Protein AF-A0A157S535-F1 (afdb_monomer_lite)

Structure (mmCIF, N/CA/C/O backbone):
data_AF-A0A157S535-F1
#
_entry.id   AF-A0A157S535-F1
#
loop_
_atom_site.group_PDB
_atom_site.id
_atom_site.type_symbol
_atom_site.label_atom_id
_atom_site.label_alt_id
_atom_site.label_comp_id
_atom_site.label_asym_id
_atom_site.label_entity_id
_atom_site.label_seq_id
_atom_site.pdbx_PDB_ins_code
_atom_site.Cartn_x
_atom_site.Cartn_y
_atom_site.Cartn_z
_atom_site.occupancy
_atom_site.B_iso_or_equiv
_atom_site.auth_seq_id
_atom_site.auth_comp_id
_atom_site.auth_asym_id
_atom_site.auth_atom_id
_atom_site.pdbx_PDB_model_num
ATOM 1 N N . MET A 1 1 ? 16.552 -4.952 -1.657 1.00 66.31 1 MET A N 1
ATOM 2 C CA . MET A 1 1 ? 15.313 -4.216 -1.351 1.00 66.31 1 MET A CA 1
ATOM 3 C C . MET A 1 1 ? 14.551 -4.085 -2.651 1.00 66.31 1 MET A C 1
ATOM 5 O O . MET A 1 1 ? 15.192 -3.930 -3.690 1.00 66.31 1 MET A O 1
ATOM 9 N N . SER A 1 2 ? 13.246 -4.328 -2.599 1.00 82.00 2 SER A N 1
ATOM 10 C CA . SER A 1 2 ? 12.374 -4.368 -3.771 1.00 82.00 2 SER A CA 1
ATOM 11 C C . SER A 1 2 ? 11.345 -3.258 -3.644 1.00 82.00 2 SER A C 1
ATOM 13 O O . SER A 1 2 ? 10.895 -2.943 -2.543 1.00 82.00 2 SER A O 1
ATOM 15 N N . ARG A 1 3 ? 10.951 -2.696 -4.783 1.00 87.88 3 ARG A N 1
ATOM 16 C CA . ARG A 1 3 ? 9.951 -1.637 -4.823 1.00 87.88 3 ARG A CA 1
ATOM 17 C C . ARG A 1 3 ? 8.555 -2.212 -4.958 1.00 87.88 3 ARG A C 1
ATOM 19 O O . ARG A 1 3 ? 8.328 -3.149 -5.727 1.00 87.88 3 ARG A O 1
ATOM 26 N N . TYR A 1 4 ? 7.626 -1.617 -4.230 1.00 88.50 4 TYR A N 1
ATOM 27 C CA . TYR A 1 4 ? 6.220 -1.978 -4.234 1.00 88.50 4 TYR A CA 1
ATOM 28 C C . TYR A 1 4 ? 5.373 -0.723 -4.363 1.00 88.50 4 TYR A C 1
ATOM 30 O O . TYR A 1 4 ? 5.694 0.329 -3.816 1.00 88.50 4 TYR A O 1
ATOM 38 N N . VAL A 1 5 ? 4.274 -0.857 -5.086 1.00 89.06 5 VAL A N 1
ATOM 39 C CA . VAL A 1 5 ? 3.218 0.142 -5.155 1.00 89.06 5 VAL A CA 1
ATOM 40 C C . VAL A 1 5 ? 2.110 -0.317 -4.226 1.00 89.06 5 VAL A C 1
ATOM 42 O O . VAL A 1 5 ? 1.614 -1.437 -4.351 1.00 89.06 5 VAL A O 1
ATOM 45 N N . ILE A 1 6 ? 1.737 0.538 -3.289 1.00 89.38 6 ILE A N 1
ATOM 46 C CA . ILE A 1 6 ? 0.592 0.342 -2.416 1.00 89.38 6 ILE A CA 1
ATOM 47 C C . ILE A 1 6 ? -0.571 1.121 -3.017 1.00 89.38 6 ILE A C 1
ATOM 49 O O . ILE A 1 6 ? -0.436 2.315 -3.268 1.00 89.38 6 ILE A O 1
ATOM 53 N N . CYS A 1 7 ? -1.697 0.456 -3.243 1.00 88.31 7 CYS A N 1
ATOM 54 C CA . CYS A 1 7 ? -2.897 1.038 -3.827 1.00 88.31 7 CYS A CA 1
ATOM 55 C C . CYS A 1 7 ? -4.065 0.939 -2.851 1.00 88.31 7 CYS A C 1
ATOM 57 O O . CYS A 1 7 ? -4.288 -0.114 -2.240 1.00 88.31 7 CYS A O 1
ATOM 59 N N . TYR A 1 8 ? -4.830 2.022 -2.764 1.00 88.44 8 TYR A N 1
ATOM 60 C CA . TYR A 1 8 ? -6.127 2.029 -2.107 1.00 88.44 8 TYR A CA 1
ATOM 61 C C . TYR A 1 8 ? -7.182 1.355 -3.000 1.00 88.44 8 TYR A C 1
ATOM 63 O O . TYR A 1 8 ? -7.248 1.628 -4.196 1.00 88.44 8 TYR A O 1
ATOM 71 N N . GLN A 1 9 ? -7.984 0.459 -2.426 1.00 85.00 9 GLN A N 1
ATOM 72 C CA . GLN A 1 9 ? -9.013 -0.353 -3.097 1.00 85.00 9 GLN A CA 1
ATOM 73 C C . GLN A 1 9 ? -10.443 0.046 -2.695 1.00 85.00 9 GLN A C 1
ATOM 75 O O . GLN A 1 9 ? -11.382 -0.702 -2.952 1.00 85.00 9 GLN A O 1
ATOM 80 N N . GLY A 1 10 ? -10.631 1.176 -2.010 1.00 80.69 10 GLY A N 1
ATOM 81 C CA . GLY A 1 10 ? -11.971 1.656 -1.670 1.00 80.69 10 GLY A CA 1
ATOM 82 C C . GLY A 1 10 ? -12.673 2.343 -2.846 1.00 80.69 10 GLY A C 1
ATOM 83 O O . GLY A 1 10 ? -12.032 2.817 -3.780 1.00 80.69 10 GLY A O 1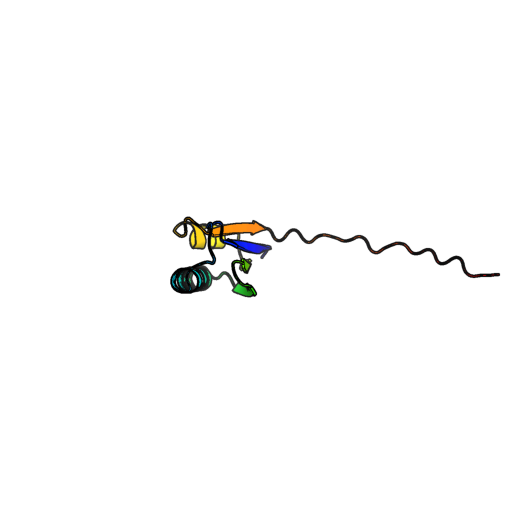
ATOM 84 N N . ASP A 1 11 ? -14.002 2.442 -2.759 1.00 76.12 11 ASP A N 1
ATOM 85 C CA . ASP A 1 11 ? -14.866 3.033 -3.799 1.00 76.12 11 ASP A CA 1
ATOM 86 C C . ASP A 1 11 ? -14.750 4.568 -3.922 1.00 76.12 11 ASP A C 1
ATOM 88 O O . ASP A 1 11 ? -15.225 5.164 -4.890 1.00 76.12 11 ASP A O 1
ATOM 92 N N . CYS A 1 12 ? -14.133 5.216 -2.933 1.00 74.69 12 CYS A N 1
ATOM 93 C CA . CYS A 1 12 ? -13.939 6.665 -2.841 1.00 74.69 12 CYS A CA 1
ATOM 94 C C . CYS A 1 12 ? -12.449 6.993 -2.683 1.00 74.69 12 CYS A C 1
ATOM 96 O O . CYS A 1 12 ? -11.634 6.103 -2.477 1.00 74.69 12 CYS A O 1
ATOM 98 N N . ASP A 1 13 ? -12.076 8.272 -2.702 1.00 75.69 13 ASP A N 1
ATOM 99 C CA . ASP A 1 13 ? -10.722 8.664 -2.300 1.00 75.69 13 ASP A CA 1
ATOM 100 C C . ASP A 1 13 ? -10.431 8.241 -0.845 1.00 75.69 13 ASP A C 1
ATOM 102 O O . ASP A 1 13 ? -11.327 8.319 0.010 1.00 75.69 13 ASP A O 1
ATOM 106 N N . PRO A 1 14 ? -9.191 7.818 -0.525 1.00 78.50 14 PRO A N 1
ATOM 107 C CA . PRO A 1 14 ? -8.837 7.438 0.832 1.00 78.50 14 PRO A CA 1
ATOM 108 C C . PRO A 1 14 ? -9.005 8.634 1.778 1.00 78.50 14 PRO A C 1
ATOM 110 O O . PRO A 1 14 ? -8.529 9.742 1.499 1.00 78.50 14 PRO A O 1
ATOM 113 N N . PRO A 1 15 ? -9.642 8.454 2.945 1.00 81.56 15 PRO A N 1
ATOM 114 C CA . PRO A 1 15 ? -9.707 9.519 3.927 1.00 81.56 15 PRO A CA 1
ATOM 115 C C . PRO A 1 15 ? -8.291 9.839 4.424 1.00 81.56 15 PRO A C 1
ATOM 117 O O . PRO A 1 15 ? -7.512 8.949 4.763 1.00 81.56 15 PRO A O 1
ATOM 120 N N . ARG A 1 16 ? -7.967 11.130 4.578 1.00 82.31 16 ARG A N 1
ATOM 121 C CA . ARG A 1 16 ? -6.639 11.605 5.044 1.00 82.31 16 ARG A CA 1
ATOM 122 C C . ARG A 1 16 ? -6.137 10.934 6.329 1.00 82.31 16 ARG A C 1
ATOM 124 O O . ARG A 1 16 ? -4.939 10.912 6.605 1.00 82.31 16 ARG A O 1
ATOM 131 N N . LYS A 1 17 ? -7.056 10.452 7.169 1.00 84.50 17 LYS A N 1
ATOM 132 C CA . LYS A 1 17 ? -6.732 9.722 8.399 1.00 84.50 17 LYS A CA 1
ATOM 133 C C . LYS A 1 17 ? -6.095 8.364 8.094 1.00 84.50 17 LYS A C 1
ATOM 135 O O . LYS A 1 17 ? -5.115 8.015 8.745 1.00 84.50 17 LYS A O 1
ATOM 140 N N . GLU A 1 18 ? -6.618 7.643 7.109 1.00 82.62 18 GLU A N 1
ATOM 141 C CA . GLU A 1 18 ? -6.074 6.356 6.677 1.00 82.62 18 GLU A CA 1
ATOM 142 C C . GLU A 1 18 ? -4.734 6.526 5.978 1.00 82.62 18 GLU A C 1
ATOM 144 O O . GLU A 1 18 ? -3.796 5.817 6.322 1.00 82.62 18 GLU A O 1
ATOM 149 N N . GLU A 1 19 ? -4.587 7.524 5.101 1.00 83.06 19 GLU A N 1
ATOM 150 C CA . GLU A 1 19 ? -3.291 7.822 4.471 1.00 83.06 19 GLU A CA 1
ATOM 151 C C . GLU A 1 19 ? -2.192 8.042 5.522 1.00 83.06 19 GLU A C 1
ATOM 153 O O . GLU A 1 19 ? -1.112 7.455 5.450 1.00 83.06 19 GLU A O 1
ATOM 158 N N . ARG A 1 20 ? -2.484 8.834 6.563 1.00 84.81 20 ARG A N 1
ATOM 159 C CA . ARG A 1 20 ? -1.553 9.050 7.682 1.00 84.81 20 ARG A CA 1
ATOM 160 C C . ARG A 1 20 ? -1.258 7.768 8.452 1.00 84.81 20 ARG A C 1
ATOM 162 O O . ARG A 1 20 ? -0.131 7.589 8.914 1.00 84.81 20 ARG A O 1
ATOM 169 N N . GLN A 1 21 ? -2.251 6.899 8.618 1.00 86.31 21 GLN A N 1
ATOM 170 C CA . GLN A 1 21 ? -2.091 5.622 9.306 1.00 86.31 21 GLN A CA 1
ATOM 171 C C . GLN A 1 21 ? -1.186 4.679 8.508 1.00 86.31 21 GLN A C 1
ATOM 173 O O . GLN A 1 21 ? -0.270 4.101 9.087 1.00 86.31 21 GLN A O 1
ATOM 178 N N . VAL A 1 22 ? -1.367 4.607 7.188 1.00 85.88 22 VAL A N 1
ATOM 179 C CA . VAL A 1 22 ? -0.521 3.830 6.272 1.00 85.88 22 VAL A CA 1
ATOM 180 C C . VAL A 1 22 ? 0.917 4.332 6.318 1.00 85.88 22 VAL A C 1
ATOM 182 O O . VAL A 1 22 ? 1.826 3.553 6.593 1.00 85.88 22 VAL A O 1
ATOM 185 N N . MET A 1 23 ? 1.138 5.641 6.159 1.00 83.69 23 MET A N 1
ATOM 186 C CA . MET A 1 23 ? 2.483 6.226 6.245 1.00 83.69 23 MET A CA 1
ATOM 187 C C . MET A 1 23 ? 3.151 5.959 7.600 1.00 83.69 23 MET A C 1
ATOM 189 O O . MET A 1 23 ? 4.342 5.655 7.663 1.00 83.69 23 MET A O 1
ATOM 193 N N . SER A 1 24 ? 2.389 6.041 8.693 1.00 86.31 24 SER A N 1
ATOM 194 C CA . SER A 1 24 ? 2.903 5.769 10.041 1.00 86.31 24 SER A CA 1
ATOM 195 C C . SER A 1 24 ? 3.292 4.300 10.22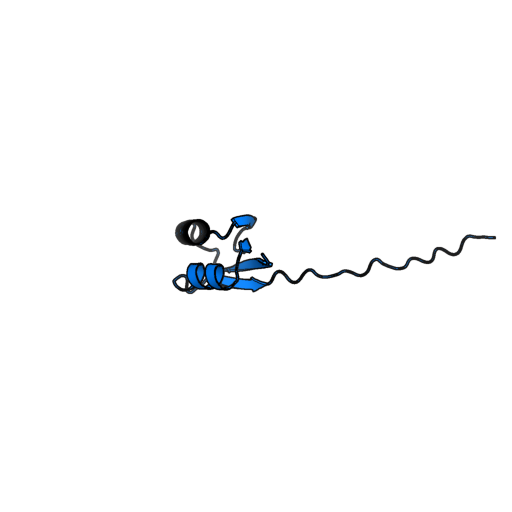0 1.00 86.31 24 SER A C 1
ATOM 197 O O . SER A 1 24 ? 4.339 4.016 10.802 1.00 86.31 24 SER A O 1
ATOM 199 N N . SER A 1 25 ? 2.488 3.368 9.700 1.00 86.50 25 SER A N 1
ATOM 200 C CA . SER A 1 25 ? 2.808 1.938 9.704 1.00 86.50 25 SER A CA 1
ATOM 201 C C . SER A 1 25 ? 4.052 1.638 8.869 1.00 86.50 25 SER A C 1
ATOM 203 O O . SER A 1 25 ? 4.949 0.951 9.348 1.00 86.50 25 SER A O 1
ATOM 205 N N . LEU A 1 26 ? 4.164 2.204 7.666 1.00 84.81 26 LEU A N 1
ATOM 206 C CA . LEU A 1 26 ? 5.317 1.994 6.782 1.00 84.81 26 LEU A CA 1
ATOM 207 C C . LEU A 1 26 ? 6.623 2.480 7.413 1.00 84.81 26 LEU A C 1
ATOM 209 O O . LEU A 1 26 ? 7.597 1.730 7.461 1.00 84.81 26 LEU A O 1
ATOM 213 N N . ASN A 1 27 ? 6.611 3.680 8.001 1.00 83.25 27 ASN A N 1
ATOM 214 C CA . ASN A 1 27 ? 7.761 4.213 8.731 1.00 83.25 27 ASN A CA 1
ATOM 215 C C . ASN A 1 27 ? 8.158 3.323 9.921 1.00 83.25 27 ASN A C 1
ATOM 217 O O . ASN A 1 27 ? 9.341 3.172 10.218 1.00 83.25 27 ASN A O 1
ATOM 221 N N . LYS A 1 28 ? 7.180 2.715 10.605 1.00 84.25 28 LYS A N 1
ATOM 222 C CA . LYS A 1 28 ? 7.425 1.809 11.736 1.00 84.25 28 LYS A CA 1
ATOM 223 C C . LYS A 1 28 ? 8.045 0.477 11.301 1.00 84.25 28 LYS A C 1
ATOM 225 O O . LYS A 1 28 ? 8.845 -0.082 12.045 1.00 84.25 28 LYS A O 1
ATOM 230 N N . HIS A 1 29 ? 7.687 -0.010 10.117 1.00 80.56 29 HIS A N 1
ATOM 231 C CA . HIS A 1 29 ? 8.189 -1.256 9.533 1.00 80.56 29 HIS A CA 1
ATOM 232 C C . HIS A 1 29 ? 9.419 -1.051 8.630 1.00 80.56 29 HIS A C 1
ATOM 234 O O . HIS A 1 29 ? 9.752 -1.923 7.840 1.00 80.56 29 HIS A O 1
ATOM 240 N N . ALA A 1 30 ? 10.109 0.091 8.742 1.00 73.75 30 ALA A N 1
ATOM 241 C CA . ALA A 1 30 ? 11.305 0.420 7.960 1.00 73.75 30 ALA A CA 1
ATOM 242 C C . ALA A 1 30 ? 11.112 0.397 6.424 1.00 73.75 30 ALA A C 1
ATOM 244 O O . ALA A 1 30 ? 12.090 0.350 5.677 1.00 73.75 30 ALA A O 1
ATOM 245 N N . ALA A 1 31 ? 9.869 0.489 5.940 1.00 79.12 31 ALA A N 1
ATOM 246 C CA . ALA A 1 31 ? 9.585 0.699 4.526 1.00 79.12 31 ALA A CA 1
ATOM 247 C C . ALA A 1 31 ? 9.757 2.188 4.200 1.00 79.12 31 ALA A C 1
ATOM 249 O O . ALA A 1 31 ? 9.143 3.054 4.826 1.00 79.12 31 ALA A O 1
ATOM 250 N N . THR A 1 32 ? 10.604 2.498 3.220 1.00 84.06 32 THR A N 1
ATOM 251 C CA . THR A 1 32 ? 10.888 3.882 2.826 1.00 84.06 32 THR A CA 1
ATOM 252 C C . THR A 1 32 ? 9.896 4.310 1.756 1.00 84.06 32 THR A C 1
ATOM 254 O O . THR A 1 32 ? 9.870 3.728 0.674 1.00 84.06 32 THR A O 1
ATOM 257 N N . VAL A 1 33 ? 9.082 5.330 2.031 1.00 84.88 33 VAL A N 1
ATOM 258 C CA . VAL A 1 33 ? 8.193 5.918 1.019 1.00 84.88 33 VAL A CA 1
ATOM 259 C C . VAL A 1 33 ? 9.045 6.717 0.033 1.00 84.88 33 VAL A C 1
ATOM 261 O O . VAL A 1 33 ? 9.666 7.707 0.411 1.00 84.88 33 VAL A O 1
ATOM 264 N N . ILE A 1 34 ? 9.094 6.268 -1.221 1.00 86.19 34 ILE A N 1
ATOM 265 C CA . ILE A 1 34 ? 9.801 6.948 -2.312 1.00 86.19 34 ILE A CA 1
ATOM 266 C C . ILE A 1 34 ? 8.936 8.082 -2.860 1.00 86.19 34 ILE A C 1
ATOM 268 O O . ILE A 1 34 ? 9.423 9.189 -3.074 1.00 86.19 34 ILE A O 1
ATOM 272 N N . GLU A 1 35 ? 7.657 7.796 -3.104 1.00 84.56 35 GLU A N 1
ATOM 273 C CA . GLU A 1 35 ? 6.740 8.719 -3.766 1.00 84.56 35 GLU A CA 1
ATOM 274 C C . GLU A 1 35 ? 5.325 8.563 -3.208 1.00 84.56 35 GLU A C 1
ATOM 276 O O . GLU A 1 35 ? 4.867 7.453 -2.930 1.00 84.56 35 GLU A O 1
ATOM 281 N N . GLN A 1 36 ? 4.635 9.690 -3.045 1.00 83.38 36 GLN A N 1
ATOM 282 C CA . GLN A 1 36 ? 3.249 9.741 -2.601 1.00 83.38 36 GLN A CA 1
ATOM 283 C C . GLN A 1 36 ? 2.377 10.323 -3.709 1.00 83.38 36 GLN A C 1
ATOM 285 O O . GLN A 1 36 ? 2.594 11.447 -4.159 1.00 83.38 36 GLN A O 1
ATOM 290 N N . MET A 1 37 ? 1.359 9.566 -4.098 1.00 81.81 37 MET A N 1
ATOM 291 C CA . MET A 1 37 ? 0.339 9.951 -5.063 1.00 81.81 37 MET A CA 1
ATOM 292 C C . MET A 1 37 ? -1.049 9.809 -4.410 1.00 81.81 37 MET A C 1
ATOM 294 O O . MET A 1 37 ? -1.222 9.023 -3.475 1.00 81.81 37 MET A O 1
ATOM 298 N N . PRO A 1 38 ? -2.071 10.552 -4.859 1.00 76.31 38 PRO A N 1
ATOM 299 C CA . PRO A 1 38 ? -3.435 10.337 -4.381 1.00 76.31 38 PRO A CA 1
ATOM 300 C C . PRO A 1 38 ? -3.861 8.879 -4.613 1.00 76.31 38 PRO A C 1
ATOM 302 O O . PRO A 1 38 ? -3.746 8.369 -5.729 1.00 76.31 38 PRO A O 1
ATOM 305 N N . GLY A 1 39 ? -4.279 8.181 -3.554 1.00 80.38 39 GLY A N 1
ATOM 306 C CA . GLY A 1 39 ? -4.689 6.771 -3.631 1.00 80.38 39 GLY A CA 1
ATOM 307 C C . GLY A 1 39 ? -3.564 5.753 -3.864 1.00 80.38 39 GLY A C 1
ATOM 308 O O . GLY A 1 39 ? -3.848 4.555 -3.922 1.00 80.38 39 GLY A O 1
ATOM 309 N N . SER A 1 40 ? -2.299 6.180 -3.987 1.00 85.62 40 SER A N 1
ATOM 310 C CA . SER A 1 40 ? -1.176 5.263 -4.216 1.00 85.62 40 SER A CA 1
ATOM 311 C C . SER A 1 40 ? 0.153 5.724 -3.607 1.00 85.62 40 SER A C 1
ATOM 313 O O . SER A 1 40 ? 0.485 6.903 -3.573 1.00 85.62 40 SER A O 1
ATOM 315 N N . LEU A 1 41 ? 0.947 4.779 -3.110 1.00 87.94 41 LEU A N 1
ATOM 316 C CA . LEU A 1 41 ? 2.238 5.045 -2.473 1.00 87.94 41 LEU A CA 1
ATOM 317 C C . LEU A 1 41 ? 3.301 4.139 -3.083 1.00 87.94 41 LEU A C 1
ATOM 319 O O . LEU A 1 41 ? 3.129 2.924 -3.119 1.00 87.94 41 LEU A O 1
ATOM 323 N N . LEU A 1 42 ? 4.417 4.710 -3.521 1.00 88.44 42 LEU A N 1
ATOM 324 C CA . LEU A 1 42 ? 5.586 3.938 -3.921 1.00 88.44 42 LEU A CA 1
ATOM 325 C C . LEU A 1 42 ? 6.496 3.762 -2.709 1.00 88.44 42 LEU A C 1
ATOM 327 O O . LEU A 1 42 ? 6.934 4.745 -2.108 1.00 88.44 42 LEU A O 1
ATOM 331 N N . VAL A 1 43 ? 6.803 2.517 -2.363 1.00 89.50 43 VAL A N 1
ATOM 332 C CA . VAL A 1 43 ? 7.650 2.170 -1.220 1.00 89.50 43 VAL A CA 1
ATOM 333 C C . VAL A 1 43 ? 8.803 1.270 -1.639 1.00 89.50 43 VAL A C 1
ATOM 335 O O . VAL A 1 43 ? 8.659 0.415 -2.512 1.00 89.50 43 VAL A O 1
ATOM 338 N N . ASP A 1 44 ? 9.947 1.445 -0.990 1.00 88.44 44 ASP A N 1
ATOM 339 C CA . ASP A 1 44 ? 11.084 0.531 -1.059 1.00 88.44 44 ASP A CA 1
ATOM 340 C C . ASP A 1 44 ? 11.219 -0.204 0.270 1.00 88.44 44 ASP A C 1
ATOM 342 O O . ASP A 1 44 ? 11.221 0.413 1.340 1.00 88.44 44 ASP A O 1
ATOM 346 N N . GLY A 1 45 ? 11.314 -1.528 0.215 1.00 87.38 45 GLY A N 1
ATOM 347 C CA . GLY A 1 45 ? 11.369 -2.333 1.424 1.00 87.38 45 GLY A CA 1
ATOM 348 C C . GLY A 1 45 ? 11.461 -3.829 1.171 1.00 87.38 45 GLY A C 1
ATOM 349 O O . GLY A 1 45 ? 11.721 -4.307 0.060 1.00 87.38 45 GLY A O 1
ATOM 350 N N . ILE A 1 46 ? 11.286 -4.581 2.252 1.00 88.88 46 ILE A N 1
ATOM 351 C CA . ILE A 1 46 ? 11.151 -6.035 2.231 1.00 88.88 46 ILE A CA 1
ATOM 352 C C . ILE A 1 46 ? 9.656 -6.352 2.158 1.00 88.88 46 ILE A C 1
ATOM 354 O O . ILE A 1 46 ? 8.843 -5.712 2.819 1.00 88.88 46 ILE A O 1
ATOM 358 N N . GLU A 1 47 ? 9.289 -7.357 1.363 1.00 87.12 47 GLU A N 1
ATOM 359 C CA . GLU A 1 47 ? 7.887 -7.751 1.177 1.00 87.12 47 GLU A CA 1
ATOM 360 C C . GLU A 1 47 ? 7.184 -8.063 2.504 1.00 87.12 47 GLU A C 1
ATOM 362 O O . GLU A 1 47 ? 6.068 -7.612 2.726 1.00 87.12 47 GLU A O 1
ATOM 367 N N . ALA A 1 48 ? 7.864 -8.7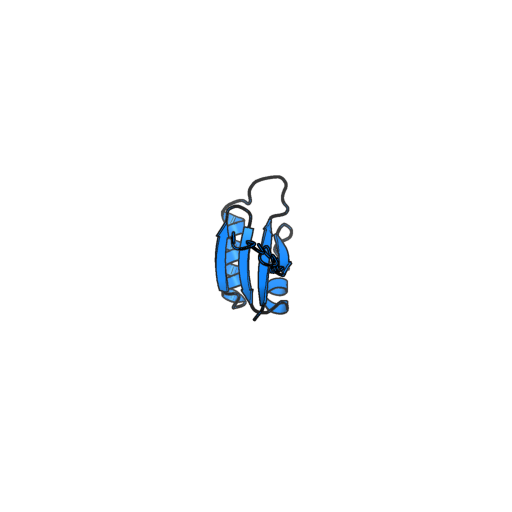78 3.404 1.00 87.75 48 ALA A N 1
ATOM 368 C CA . ALA A 1 48 ? 7.340 -9.139 4.719 1.00 87.75 48 ALA A CA 1
ATOM 369 C C . ALA A 1 48 ? 7.006 -7.911 5.582 1.00 87.75 48 ALA A C 1
ATOM 371 O O . ALA A 1 48 ? 5.985 -7.902 6.265 1.00 87.75 48 ALA A O 1
ATOM 372 N N . ASP A 1 49 ? 7.832 -6.866 5.515 1.00 88.25 49 ASP A N 1
ATOM 373 C CA . ASP A 1 49 ? 7.622 -5.628 6.267 1.00 88.25 49 ASP A CA 1
ATOM 374 C C . ASP A 1 49 ? 6.442 -4.829 5.705 1.00 88.25 49 ASP A C 1
ATOM 376 O O . ASP A 1 49 ? 5.634 -4.288 6.459 1.00 88.25 49 ASP A O 1
ATOM 380 N N . ILE A 1 50 ? 6.304 -4.804 4.376 1.00 87.00 50 ILE A N 1
ATOM 381 C CA . ILE A 1 50 ? 5.181 -4.152 3.694 1.00 87.00 50 ILE A CA 1
ATOM 382 C C . ILE A 1 50 ? 3.878 -4.903 3.975 1.00 87.00 50 ILE A C 1
ATOM 384 O O . ILE A 1 50 ? 2.877 -4.276 4.316 1.00 87.00 50 ILE A O 1
ATOM 388 N N . ALA A 1 51 ? 3.894 -6.234 3.902 1.00 87.62 51 ALA A N 1
ATOM 389 C CA . ALA A 1 51 ? 2.746 -7.065 4.242 1.00 87.62 51 ALA A CA 1
ATOM 390 C C . ALA A 1 51 ? 2.322 -6.850 5.704 1.00 87.62 51 ALA A C 1
ATOM 392 O O . ALA A 1 51 ? 1.150 -6.602 5.971 1.00 87.62 51 ALA A O 1
ATOM 393 N N . ALA A 1 52 ? 3.275 -6.840 6.644 1.00 88.56 52 ALA A N 1
ATOM 394 C CA . ALA A 1 52 ? 2.998 -6.582 8.057 1.00 88.56 52 ALA A CA 1
ATOM 395 C C . ALA A 1 52 ? 2.453 -5.166 8.315 1.00 88.56 52 ALA A C 1
ATOM 397 O O . ALA A 1 52 ? 1.582 -4.983 9.167 1.00 88.56 52 ALA A O 1
ATOM 398 N N . ALA A 1 53 ? 2.932 -4.162 7.573 1.00 86.75 53 ALA A N 1
ATOM 399 C CA . ALA A 1 53 ? 2.438 -2.791 7.676 1.00 86.75 53 ALA A CA 1
ATOM 400 C C . ALA A 1 53 ? 0.988 -2.641 7.183 1.00 86.75 53 ALA A C 1
ATOM 402 O O . ALA A 1 53 ? 0.263 -1.778 7.687 1.00 86.75 53 ALA A O 1
ATOM 403 N N . LEU A 1 54 ? 0.579 -3.468 6.215 1.00 86.25 54 LEU A N 1
ATOM 404 C CA . LEU A 1 54 ? -0.731 -3.423 5.559 1.00 86.25 54 LEU A CA 1
ATOM 405 C C . LEU A 1 54 ? -1.753 -4.408 6.133 1.00 86.25 54 LEU A C 1
ATOM 407 O O . LEU A 1 54 ? -2.941 -4.239 5.892 1.00 86.25 54 LEU A O 1
ATOM 411 N N . ASP A 1 55 ? -1.327 -5.366 6.956 1.00 85.12 55 ASP A N 1
ATOM 412 C CA . ASP A 1 55 ? -2.182 -6.393 7.576 1.00 85.12 55 ASP A CA 1
ATOM 413 C C . ASP A 1 55 ? -3.404 -5.817 8.322 1.00 85.12 55 ASP A C 1
ATOM 415 O O . ASP A 1 55 ? -4.469 -6.420 8.382 1.00 85.12 55 ASP A O 1
ATOM 419 N N . ARG A 1 56 ? -3.276 -4.600 8.867 1.00 80.88 56 ARG A N 1
ATOM 420 C CA . ARG A 1 56 ? -4.342 -3.905 9.616 1.00 80.88 56 ARG A CA 1
ATOM 421 C C . ARG A 1 56 ? -5.129 -2.884 8.791 1.00 80.88 56 ARG A C 1
ATOM 423 O O . ARG A 1 56 ? -5.908 -2.122 9.361 1.00 80.88 56 ARG A O 1
ATOM 430 N N . LEU A 1 57 ? -4.866 -2.796 7.491 1.00 83.38 57 LEU A N 1
ATOM 431 C CA . LEU A 1 57 ? -5.399 -1.778 6.590 1.00 83.38 57 LEU A CA 1
ATOM 432 C C . LEU A 1 57 ? -6.189 -2.465 5.474 1.00 83.38 57 LEU A C 1
ATOM 434 O O . LEU A 1 57 ? -5.677 -2.693 4.385 1.00 83.38 57 LEU A O 1
ATOM 438 N N . GLU A 1 58 ? -7.455 -2.772 5.757 1.00 80.81 58 GLU A N 1
ATOM 439 C CA . GLU A 1 58 ? -8.320 -3.611 4.909 1.00 80.81 58 GLU A CA 1
ATOM 440 C C . GLU A 1 58 ? -8.475 -3.108 3.465 1.00 80.81 58 GLU A C 1
ATOM 442 O O . GLU A 1 58 ? -8.633 -3.900 2.540 1.00 80.81 58 GLU A O 1
ATOM 447 N N . HIS A 1 59 ? -8.405 -1.793 3.256 1.00 86.38 59 HIS A N 1
ATOM 448 C CA . HIS A 1 59 ? -8.569 -1.177 1.938 1.00 86.38 59 HIS A CA 1
ATOM 449 C C . HIS A 1 59 ? -7.252 -0.940 1.197 1.00 86.38 59 HIS A C 1
ATOM 451 O O . HIS A 1 59 ? -7.265 -0.365 0.113 1.00 86.38 59 HIS A O 1
ATOM 457 N N . TRP A 1 60 ? -6.110 -1.348 1.751 1.00 86.62 60 TRP A N 1
ATOM 458 C CA . TRP A 1 60 ? -4.809 -1.106 1.143 1.00 86.62 60 TRP A CA 1
ATOM 459 C C . TRP A 1 60 ? -4.167 -2.416 0.706 1.00 86.62 60 TRP A C 1
ATOM 461 O O . TRP A 1 60 ? -4.041 -3.372 1.462 1.00 86.62 60 TRP A O 1
ATOM 471 N N . THR A 1 61 ? -3.725 -2.443 -0.544 1.00 88.31 61 THR A N 1
ATOM 472 C CA . THR A 1 61 ? -3.075 -3.606 -1.155 1.00 88.31 61 THR A CA 1
ATOM 473 C C . THR A 1 61 ? -1.703 -3.210 -1.656 1.00 88.31 61 THR A C 1
ATOM 475 O O . THR A 1 61 ? -1.500 -2.057 -2.020 1.00 88.31 61 THR A O 1
ATOM 478 N N . TYR A 1 62 ? -0.758 -4.146 -1.697 1.00 89.06 62 TYR A N 1
ATOM 479 C CA . TYR A 1 62 ? 0.555 -3.912 -2.290 1.00 89.06 62 TYR A CA 1
ATOM 480 C C . TYR A 1 62 ? 0.751 -4.783 -3.523 1.00 89.06 62 TYR A C 1
ATOM 482 O O . TYR A 1 62 ? 0.297 -5.922 -3.593 1.00 89.06 62 TYR A O 1
ATOM 490 N N . THR A 1 63 ? 1.441 -4.240 -4.517 1.00 86.88 63 THR A N 1
ATOM 491 C CA . THR A 1 63 ? 1.851 -4.955 -5.723 1.00 86.88 63 THR A CA 1
ATOM 492 C C . THR A 1 63 ? 3.318 -4.636 -5.988 1.00 86.88 63 THR A C 1
ATOM 494 O O . THR A 1 63 ? 3.705 -3.474 -5.878 1.00 86.88 63 THR A O 1
ATOM 497 N N . PRO A 1 64 ? 4.169 -5.617 -6.335 1.00 86.50 64 PRO A N 1
ATOM 498 C CA . PRO A 1 64 ? 5.546 -5.325 -6.719 1.00 86.50 64 PRO A CA 1
ATOM 499 C C . PRO A 1 64 ? 5.565 -4.373 -7.915 1.00 86.50 64 PRO A C 1
ATOM 501 O O . PRO A 1 64 ? 4.842 -4.587 -8.894 1.00 86.50 64 PRO A O 1
ATOM 504 N N . GLU A 1 65 ? 6.404 -3.339 -7.848 1.00 80.56 65 GLU A N 1
ATOM 505 C CA . GLU A 1 65 ? 6.620 -2.417 -8.959 1.00 80.56 65 GLU A CA 1
ATOM 506 C C . GLU A 1 65 ? 7.255 -3.215 -10.106 1.00 80.56 65 GLU A C 1
ATOM 508 O O . GLU A 1 65 ? 8.466 -3.449 -10.158 1.00 80.56 65 GLU A O 1
ATOM 513 N N . ARG A 1 66 ? 6.429 -3.704 -11.037 1.00 67.75 66 ARG A N 1
ATOM 514 C CA . ARG A 1 66 ? 6.937 -4.349 -12.245 1.00 67.75 66 ARG A CA 1
ATOM 515 C C . ARG A 1 66 ? 7.546 -3.258 -13.099 1.00 67.75 66 ARG A C 1
ATOM 517 O O . ARG A 1 66 ? 6.834 -2.535 -13.789 1.00 67.75 66 ARG A O 1
ATOM 524 N N . SER A 1 67 ? 8.871 -3.171 -13.080 1.00 55.22 67 SER A N 1
ATOM 525 C CA . SER A 1 67 ? 9.612 -2.348 -14.023 1.00 55.22 67 SER A CA 1
ATOM 526 C C . SER A 1 67 ? 9.235 -2.813 -15.428 1.00 55.22 67 SER A C 1
ATOM 528 O O . SER A 1 67 ? 9.686 -3.865 -15.894 1.00 55.22 67 SER A O 1
ATOM 530 N N . VAL A 1 68 ? 8.368 -2.062 -16.107 1.00 51.50 68 VAL A N 1
ATOM 531 C CA . VAL A 1 68 ? 8.075 -2.300 -17.514 1.00 51.50 68 VAL A CA 1
ATOM 532 C C . VAL A 1 68 ? 9.382 -2.014 -18.240 1.00 51.50 68 VAL A C 1
ATOM 534 O O . VAL A 1 68 ? 9.744 -0.865 -18.479 1.00 51.50 68 VAL A O 1
ATOM 537 N N . ARG A 1 69 ? 10.154 -3.063 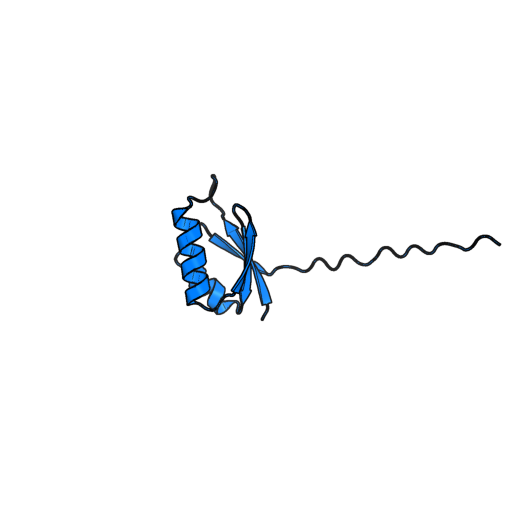-18.542 1.00 48.16 69 ARG A N 1
ATOM 538 C CA . ARG A 1 69 ? 11.315 -2.963 -19.427 1.00 48.16 69 ARG A CA 1
ATOM 539 C C . ARG A 1 69 ? 10.787 -2.668 -20.825 1.00 48.16 69 ARG A C 1
ATOM 541 O O . ARG A 1 69 ? 10.630 -3.574 -21.642 1.00 48.16 69 ARG A O 1
ATOM 548 N N . ILE A 1 70 ? 10.490 -1.400 -21.094 1.00 53.88 70 ILE A N 1
ATOM 549 C CA . ILE A 1 70 ? 10.217 -0.922 -22.442 1.00 53.88 70 ILE A CA 1
ATOM 550 C C . ILE A 1 70 ? 11.520 -1.138 -23.209 1.00 53.88 70 ILE A C 1
ATOM 552 O O . ILE A 1 70 ? 12.522 -0.463 -22.972 1.00 53.88 70 ILE A O 1
ATOM 556 N N . ARG A 1 71 ? 11.546 -2.150 -24.084 1.00 54.97 71 ARG A N 1
ATOM 557 C CA . ARG A 1 71 ? 12.675 -2.339 -24.997 1.00 54.97 71 ARG A CA 1
ATOM 558 C C . ARG A 1 71 ? 12.793 -1.057 -25.827 1.00 54.97 71 ARG A C 1
ATOM 560 O O . ARG A 1 71 ? 11.784 -0.645 -26.401 1.00 54.97 71 ARG A O 1
ATOM 567 N N . PRO A 1 72 ? 13.978 -0.428 -25.909 1.00 61.62 72 PRO A N 1
ATOM 568 C CA . PRO A 1 72 ? 14.128 0.776 -26.707 1.00 61.62 72 PRO A CA 1
ATOM 569 C C . PRO A 1 72 ? 13.747 0.460 -28.161 1.00 61.62 72 PRO A C 1
ATOM 571 O O . PRO A 1 72 ? 14.116 -0.608 -28.671 1.00 61.62 72 PRO A O 1
ATOM 574 N N . PRO A 1 73 ? 12.993 1.343 -28.837 1.00 66.88 73 PRO A N 1
ATOM 575 C CA . PRO A 1 73 ? 12.632 1.134 -30.228 1.00 66.88 73 PRO A CA 1
ATOM 576 C C . PRO A 1 73 ? 13.914 1.076 -31.061 1.00 66.88 73 PRO A C 1
ATOM 578 O O . PRO A 1 73 ? 14.662 2.050 -31.147 1.00 66.88 73 PRO A O 1
ATOM 581 N N . ARG A 1 74 ? 14.182 -0.078 -31.681 1.00 63.75 74 ARG A N 1
ATOM 582 C CA . ARG A 1 74 ? 15.290 -0.252 -32.628 1.00 63.75 74 ARG A CA 1
ATOM 583 C C . ARG A 1 74 ? 14.976 0.531 -33.903 1.00 63.75 74 ARG A C 1
A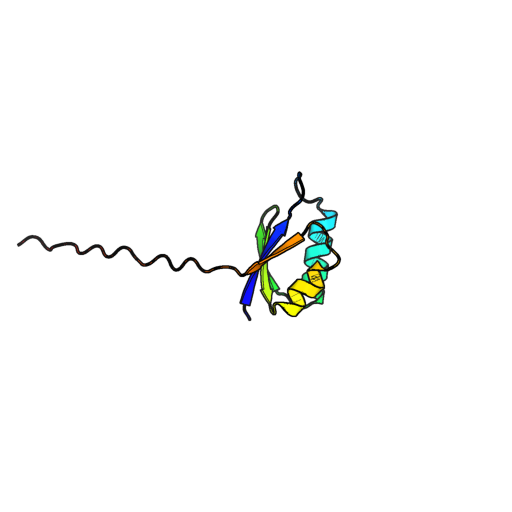TOM 585 O O . ARG A 1 74 ? 14.505 -0.038 -34.883 1.00 63.75 74 ARG A O 1
ATOM 592 N N . LYS A 1 75 ? 15.209 1.844 -33.909 1.00 61.09 75 LYS A N 1
ATOM 593 C CA . LYS A 1 75 ? 15.210 2.624 -35.150 1.00 61.09 75 LYS A CA 1
ATOM 594 C C . LYS A 1 75 ? 16.532 2.369 -35.876 1.00 61.09 75 LYS A C 1
ATOM 596 O O . LYS A 1 75 ? 17.519 3.051 -35.633 1.00 61.09 75 LYS A O 1
ATOM 601 N N . HIS A 1 76 ? 16.546 1.382 -36.773 1.00 62.81 76 HIS A N 1
ATOM 602 C CA . HIS A 1 76 ? 17.544 1.325 -37.843 1.00 62.81 76 HIS A CA 1
ATOM 603 C C . HIS A 1 76 ? 17.237 2.464 -38.819 1.00 62.81 76 HIS A C 1
ATOM 605 O O . HIS A 1 76 ? 16.429 2.315 -39.735 1.00 62.81 76 HIS A O 1
ATOM 611 N N . ILE A 1 77 ? 17.846 3.626 -38.595 1.00 68.25 77 ILE A N 1
ATOM 612 C CA . ILE A 1 77 ? 17.890 4.674 -39.611 1.00 68.25 77 ILE A CA 1
ATOM 613 C C . ILE A 1 77 ? 18.866 4.165 -40.674 1.00 68.25 77 ILE A C 1
ATOM 615 O O . ILE A 1 77 ? 20.070 4.096 -40.434 1.00 68.25 77 ILE A O 1
ATOM 619 N N . LYS A 1 78 ? 18.343 3.736 -41.828 1.00 64.75 78 LYS A N 1
ATOM 620 C CA . LYS A 1 78 ? 19.165 3.522 -43.022 1.00 64.75 78 LYS A CA 1
ATOM 621 C C . LYS A 1 78 ? 19.750 4.883 -43.397 1.00 64.75 78 LYS A C 1
ATOM 623 O O . LYS A 1 78 ? 18.990 5.805 -43.683 1.00 64.75 78 LYS A O 1
ATOM 628 N N . GLN A 1 79 ? 21.073 5.016 -43.330 1.00 61.31 79 GLN A N 1
ATOM 629 C CA . GLN A 1 79 ? 21.767 6.182 -43.868 1.00 61.31 79 GLN A CA 1
ATOM 630 C C . GLN A 1 79 ? 21.438 6.292 -45.369 1.00 61.31 79 GLN A C 1
ATOM 632 O O . GLN A 1 79 ? 21.500 5.268 -46.057 1.00 61.31 79 GLN A O 1
ATOM 637 N N . PRO A 1 80 ? 21.033 7.469 -45.876 1.00 67.56 80 PRO A N 1
ATOM 638 C CA . PRO A 1 80 ? 20.943 7.684 -47.313 1.00 67.56 80 PRO A CA 1
ATOM 639 C C . PRO A 1 80 ? 22.353 7.662 -47.918 1.00 67.56 80 PRO A C 1
ATOM 641 O O . PRO A 1 80 ? 23.295 8.166 -47.303 1.00 67.56 80 PRO A O 1
ATOM 644 N N . ALA A 1 81 ? 22.460 7.002 -49.073 1.00 65.25 81 ALA A N 1
ATOM 645 C CA . ALA A 1 81 ? 23.672 6.860 -49.877 1.00 65.25 81 ALA A CA 1
ATOM 646 C C . ALA A 1 81 ? 24.098 8.180 -50.533 1.00 65.25 81 ALA A C 1
ATOM 648 O O . ALA A 1 81 ? 23.205 9.026 -50.773 1.00 65.25 81 ALA A O 1
#

Secondary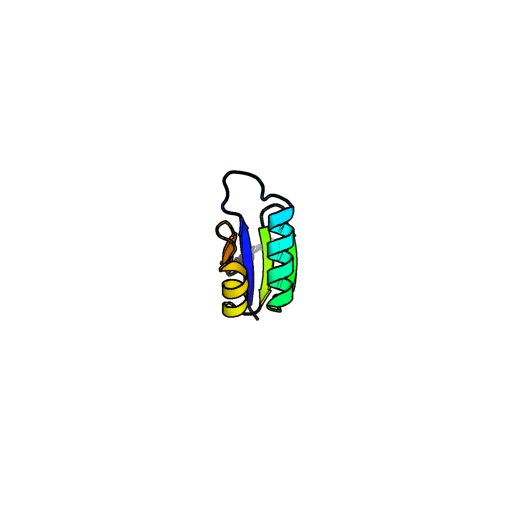 structure (DSSP, 8-state):
-EEEEEEE-SSSPPPHHHHHHHHHHHHHTT-EEEEEETTEEEEEE-HHHHHHHHTT-TTEEEEE------PPP--------

pLDDT: mean 79.63, std 10.46, range [48.16, 89.5]

Organism: NCBI:txid288768

Radius of gyration: 17.87 Å; chains: 1; bounding box: 38×21×62 Å

Sequence (81 aa):
MSRYVICYQGDCDPPRKEERQVMSSLNKHAATVIEQMPGSLLVDGIEADIAAALDRLEHWTYTPERSVRIRPPRKHIKQPA

Foldseek 3Di:
DFKKKKFFQDPDWDDPVLVVLLVVLCVVLVWAFPDDDGRMTITDDDPVSNCRSCVPPVRMDMDTPPPPPPPPPPPPPDDDD